Protein AF-A0A354XTG6-F1 (afdb_monomer_lite)

Foldseek 3Di:
DQLVVLVVVVVVCVVVVFQEEEEEEADPDDDQVLQAKAKAQAPVSCVVSVHDPVRCVRVVVQNVVRHMYMYGDNVVVRVVCQCVDPVHHPYYHYGPCPPVPD

Radius of gyration: 12.78 Å; chains: 1; bounding box: 32×29×33 Å

Structure (mmCIF, N/CA/C/O backbone):
data_AF-A0A354XTG6-F1
#
_entry.id   AF-A0A354XTG6-F1
#
loop_
_atom_site.group_PDB
_atom_site.id
_atom_site.type_symbol
_atom_site.label_atom_id
_atom_site.label_alt_id
_atom_site.label_comp_id
_atom_site.label_asym_id
_atom_site.label_entity_id
_atom_site.label_seq_id
_atom_site.pdbx_PDB_ins_code
_atom_site.Cartn_x
_atom_site.Cartn_y
_atom_site.Cartn_z
_atom_site.occupancy
_atom_site.B_iso_or_equiv
_atom_site.auth_seq_id
_atom_site.auth_comp_id
_atom_site.auth_asym_id
_atom_site.auth_atom_id
_atom_site.pdbx_PDB_model_num
ATOM 1 N N . GLY A 1 1 ? -4.857 17.590 -5.955 1.00 50.34 1 GLY A N 1
ATOM 2 C CA . GLY A 1 1 ? -6.216 17.252 -6.423 1.00 50.34 1 GLY A CA 1
ATOM 3 C C . GLY A 1 1 ? -6.642 15.878 -5.944 1.00 50.34 1 GLY A C 1
ATOM 4 O O . GLY A 1 1 ? -7.407 15.801 -4.999 1.00 50.34 1 GLY A O 1
ATOM 5 N N . LYS A 1 2 ? -6.104 14.803 -6.536 1.00 69.31 2 LYS A N 1
ATOM 6 C CA . LYS A 1 2 ? -6.536 13.415 -6.280 1.00 69.31 2 LYS A CA 1
ATOM 7 C C . LYS A 1 2 ? -6.219 12.909 -4.864 1.00 69.31 2 LYS A C 1
ATOM 9 O O . LYS A 1 2 ? -7.132 12.546 -4.132 1.00 69.31 2 LYS A O 1
ATOM 14 N N . SER A 1 3 ? -4.976 13.058 -4.404 1.00 71.38 3 SER A N 1
ATOM 15 C CA . SER A 1 3 ? -4.533 12.526 -3.103 1.00 71.38 3 SER A CA 1
ATOM 16 C C . SER A 1 3 ? -5.230 13.160 -1.888 1.00 71.38 3 SER A C 1
ATOM 18 O O . SER A 1 3 ? -5.243 12.581 -0.809 1.00 71.38 3 SER A O 1
ATOM 20 N N . GLN A 1 4 ? -5.799 14.367 -2.006 1.00 79.50 4 GLN A N 1
ATOM 21 C CA . GLN A 1 4 ? -6.619 14.959 -0.934 1.00 79.50 4 GLN A CA 1
ATOM 22 C C . GLN A 1 4 ? -7.990 14.284 -0.843 1.00 79.50 4 GLN A C 1
ATOM 24 O O . GLN A 1 4 ? -8.419 13.929 0.253 1.00 79.50 4 GLN A O 1
ATOM 29 N N . THR A 1 5 ? -8.646 14.063 -1.982 1.00 86.38 5 THR A N 1
ATOM 30 C CA . THR A 1 5 ? -9.939 13.375 -2.042 1.00 86.38 5 THR A CA 1
ATOM 31 C C . THR A 1 5 ? -9.813 11.934 -1.565 1.00 86.38 5 THR A C 1
ATOM 33 O O . THR A 1 5 ? -10.589 11.517 -0.709 1.00 86.38 5 THR A O 1
ATOM 36 N N . SER A 1 6 ? -8.799 11.200 -2.030 1.00 85.50 6 SER A N 1
ATOM 37 C CA . SER A 1 6 ? -8.559 9.817 -1.604 1.00 85.50 6 SER A CA 1
ATOM 38 C C . SER A 1 6 ? -8.341 9.722 -0.094 1.00 85.50 6 SER A C 1
ATOM 40 O O . SER A 1 6 ? -8.964 8.894 0.562 1.00 85.50 6 SER A O 1
ATOM 42 N N . ARG A 1 7 ? -7.560 10.638 0.501 1.00 85.50 7 ARG A N 1
ATOM 43 C CA . ARG A 1 7 ? -7.398 10.717 1.965 1.00 85.50 7 ARG A CA 1
ATOM 44 C C . ARG A 1 7 ? -8.721 10.954 2.689 1.00 85.50 7 ARG A C 1
ATOM 46 O O . ARG A 1 7 ? -9.007 10.256 3.655 1.00 85.50 7 ARG A O 1
ATOM 53 N N . ALA A 1 8 ? -9.546 11.883 2.209 1.00 89.38 8 ALA A N 1
ATOM 54 C CA . ALA A 1 8 ? -10.851 12.144 2.811 1.00 89.38 8 ALA A CA 1
ATOM 55 C C . ALA A 1 8 ? -11.787 10.923 2.733 1.00 89.38 8 ALA A C 1
ATOM 57 O O . ALA A 1 8 ? -12.538 10.665 3.676 1.00 89.38 8 ALA A O 1
ATOM 58 N N . VAL A 1 9 ? -11.740 10.156 1.637 1.00 91.31 9 VAL A N 1
ATOM 59 C CA . VAL A 1 9 ? -12.504 8.907 1.484 1.00 91.31 9 VAL A CA 1
ATOM 60 C C . VAL A 1 9 ? -12.016 7.848 2.474 1.00 91.31 9 VAL A C 1
ATOM 62 O O . VAL A 1 9 ? -12.833 7.317 3.225 1.00 91.31 9 VAL A O 1
ATOM 65 N N . VAL A 1 10 ? -10.703 7.598 2.536 1.00 90.62 10 VAL A N 1
ATOM 66 C CA . VAL A 1 10 ? -10.093 6.647 3.486 1.00 90.62 10 VAL A CA 1
ATOM 67 C C . VAL A 1 10 ? -10.482 6.988 4.924 1.00 90.62 10 VAL A C 1
ATOM 69 O O . VAL A 1 10 ? -11.000 6.137 5.643 1.00 90.62 10 VAL A O 1
ATOM 72 N N . GLU A 1 11 ? -10.322 8.249 5.332 1.00 89.81 11 GLU A N 1
ATOM 73 C CA . GLU A 1 11 ? -10.673 8.689 6.686 1.00 89.81 11 GLU A CA 1
ATOM 74 C C . GLU A 1 11 ? -12.156 8.466 7.011 1.00 89.81 11 GLU A C 1
ATOM 76 O O . GLU A 1 11 ? -12.494 8.079 8.129 1.00 89.81 11 GLU A O 1
ATOM 81 N N . ASN A 1 12 ? -13.060 8.695 6.054 1.00 93.56 12 ASN A N 1
ATOM 82 C CA . ASN A 1 12 ? -14.491 8.460 6.258 1.00 93.56 12 ASN A CA 1
ATOM 83 C C . ASN A 1 12 ? -14.830 6.975 6.417 1.00 93.56 12 ASN A C 1
ATOM 85 O O . ASN A 1 12 ? -15.691 6.638 7.229 1.00 93.56 12 ASN A O 1
ATOM 89 N N . LEU A 1 13 ? -14.184 6.099 5.651 1.00 93.38 13 LEU A N 1
ATOM 90 C CA . LEU A 1 13 ? -14.391 4.653 5.733 1.00 93.38 13 LEU A CA 1
ATOM 91 C C . LEU A 1 13 ? -13.848 4.086 7.052 1.00 93.38 13 LEU A C 1
ATOM 93 O O . LEU A 1 13 ? -14.543 3.328 7.725 1.00 93.38 13 LEU A O 1
ATOM 97 N N . ILE A 1 14 ? -12.678 4.546 7.496 1.00 90.19 14 ILE A N 1
ATOM 98 C CA . 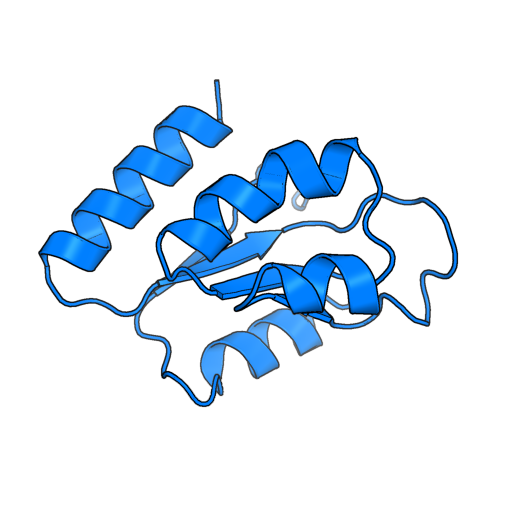ILE A 1 14 ? -12.092 4.140 8.784 1.00 90.19 14 ILE A CA 1
ATOM 99 C C . ILE A 1 14 ? -12.940 4.617 9.959 1.00 90.19 14 ILE A C 1
ATOM 101 O O . ILE A 1 14 ? -13.169 3.860 10.899 1.00 90.19 14 ILE A O 1
ATOM 105 N N . LYS A 1 15 ? -13.498 5.834 9.898 1.00 92.50 15 LYS A N 1
ATOM 106 C CA . LYS A 1 15 ? -14.464 6.319 10.904 1.00 92.50 15 LYS A CA 1
ATOM 107 C C . LYS A 1 15 ? -15.716 5.441 11.010 1.00 92.50 15 LYS A C 1
ATOM 109 O O 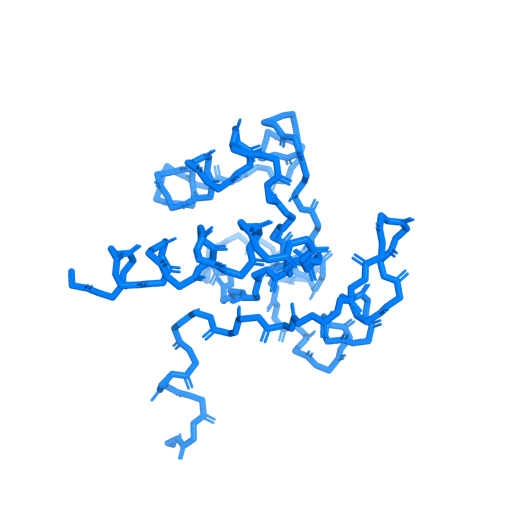. LYS A 1 15 ? -16.401 5.497 12.026 1.00 92.50 15 LYS A O 1
ATOM 114 N N . ARG A 1 16 ? -16.021 4.640 9.984 1.00 95.12 16 ARG A N 1
ATOM 115 C CA . ARG A 1 16 ? -17.114 3.652 9.980 1.00 95.12 16 ARG A CA 1
ATOM 116 C C . ARG A 1 16 ? -16.667 2.262 10.448 1.00 95.12 16 ARG A C 1
ATOM 118 O O . ARG A 1 16 ? -17.480 1.346 10.432 1.00 95.12 16 ARG A O 1
ATOM 125 N N . GLY A 1 17 ? -15.410 2.108 10.862 1.00 93.31 17 GLY A N 1
ATOM 126 C CA . GLY A 1 17 ? -14.836 0.844 11.321 1.00 93.31 17 GLY A CA 1
ATOM 127 C C . GLY A 1 17 ? -14.407 -0.103 10.200 1.00 93.31 17 GLY A C 1
ATOM 128 O O . GLY A 1 17 ? -14.162 -1.269 10.486 1.00 93.31 17 GLY A O 1
ATOM 129 N N . LEU A 1 18 ? -14.329 0.372 8.951 1.00 94.94 18 LEU A N 1
ATOM 130 C CA . LEU A 1 18 ? -13.893 -0.441 7.814 1.00 94.94 18 LEU A CA 1
ATOM 131 C C . LEU A 1 18 ? -12.370 -0.439 7.694 1.00 94.94 18 LEU A C 1
ATOM 133 O O . LEU A 1 18 ? -11.724 0.607 7.819 1.00 94.94 18 LEU A O 1
ATOM 137 N N . LYS A 1 19 ? -11.812 -1.604 7.382 1.00 93.44 19 LYS A N 1
ATOM 138 C CA . LYS A 1 19 ? -10.404 -1.795 7.044 1.00 93.44 19 LYS A CA 1
ATOM 139 C C . LYS A 1 19 ? -10.198 -1.473 5.574 1.00 93.44 19 LYS A C 1
ATOM 141 O O . LYS A 1 19 ? -10.720 -2.160 4.695 1.00 93.44 19 LYS A O 1
ATOM 146 N N . VAL A 1 20 ? -9.462 -0.400 5.314 1.00 94.56 20 VAL A N 1
ATOM 147 C CA . VAL A 1 20 ? -9.233 0.102 3.959 1.00 94.56 20 VAL A CA 1
ATOM 148 C C . VAL A 1 20 ? -7.792 -0.139 3.560 1.00 94.56 20 VAL A C 1
ATOM 150 O O . VAL A 1 20 ? -6.875 0.280 4.266 1.00 94.56 20 VAL A O 1
ATOM 153 N N . ILE A 1 21 ? -7.607 -0.745 2.394 1.00 95.88 21 ILE A N 1
ATOM 154 C CA . ILE A 1 21 ? -6.299 -0.904 1.767 1.00 95.88 21 ILE A CA 1
ATOM 155 C C . ILE A 1 21 ? -6.236 -0.015 0.540 1.00 95.88 21 ILE A C 1
ATOM 157 O O . ILE A 1 21 ? -7.133 -0.030 -0.301 1.00 95.88 21 ILE A O 1
ATOM 161 N N . VAL A 1 22 ? -5.172 0.774 0.433 1.00 94.12 22 VAL A N 1
ATOM 162 C CA . VAL A 1 22 ? -4.945 1.634 -0.729 1.00 94.12 22 VAL A CA 1
ATOM 163 C C . VAL A 1 22 ? -4.063 0.893 -1.728 1.00 94.12 22 VAL A C 1
ATOM 165 O O . VAL A 1 22 ? -2.994 0.413 -1.365 1.00 94.12 22 VAL A O 1
ATOM 168 N N . VAL A 1 23 ? -4.483 0.824 -2.988 1.00 93.81 23 VAL A N 1
ATOM 169 C CA . VAL A 1 23 ? -3.672 0.286 -4.091 1.00 93.81 23 VAL A CA 1
ATOM 170 C C . VAL A 1 23 ? -3.148 1.438 -4.941 1.00 93.81 23 VAL A C 1
ATOM 172 O O . VAL A 1 23 ? -3.884 2.387 -5.228 1.00 93.81 23 VAL A O 1
ATOM 175 N N . ARG A 1 24 ? -1.866 1.364 -5.307 1.00 90.31 24 ARG A N 1
ATOM 176 C CA . ARG A 1 24 ? -1.138 2.376 -6.081 1.00 90.31 24 ARG A CA 1
ATOM 177 C C . ARG A 1 24 ? -0.305 1.731 -7.181 1.00 90.31 24 ARG A C 1
ATOM 179 O O . ARG A 1 24 ? 0.142 0.592 -7.058 1.00 90.31 24 ARG A O 1
ATOM 186 N N . HIS A 1 25 ? -0.007 2.517 -8.206 1.00 86.75 25 HIS A N 1
ATOM 187 C CA . HIS A 1 25 ? 1.085 2.208 -9.123 1.00 86.75 25 HIS A CA 1
ATOM 188 C C . HIS A 1 25 ? 2.432 2.471 -8.435 1.00 86.75 25 HIS A C 1
ATOM 190 O O . HIS A 1 25 ? 2.528 3.431 -7.660 1.00 86.75 25 HIS A O 1
ATOM 196 N N . PRO A 1 26 ? 3.461 1.652 -8.702 1.00 84.12 26 PRO A N 1
ATOM 197 C CA . PRO A 1 26 ? 4.818 1.968 -8.294 1.00 84.12 26 PRO A CA 1
ATOM 198 C C . PRO A 1 26 ? 5.342 3.102 -9.173 1.00 84.12 26 PRO A C 1
ATOM 200 O O . PRO A 1 26 ? 4.881 3.291 -10.308 1.00 84.12 26 PRO A O 1
ATOM 203 N N . MET A 1 27 ? 6.350 3.826 -8.698 1.00 79.88 27 MET A N 1
ATOM 204 C CA . MET A 1 27 ? 7.121 4.642 -9.627 1.00 79.88 27 MET A CA 1
ATOM 205 C C . MET A 1 27 ? 7.883 3.730 -10.607 1.00 79.88 27 MET A C 1
ATOM 207 O O . MET A 1 27 ? 8.407 2.697 -10.1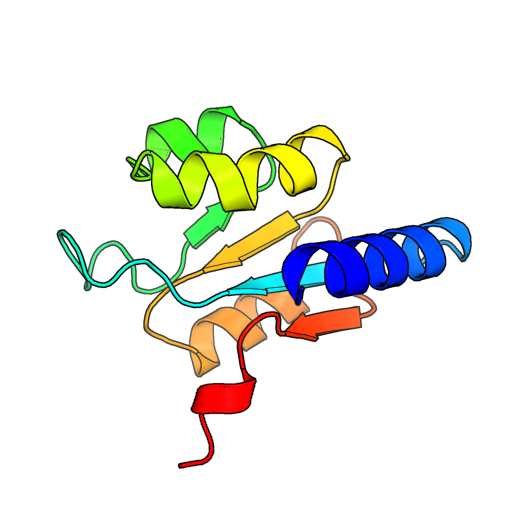99 1.00 79.88 27 MET A O 1
ATOM 211 N N . PRO A 1 28 ? 8.009 4.084 -11.902 1.00 75.25 28 PRO A N 1
ATOM 212 C CA . PRO A 1 28 ? 8.601 3.210 -12.925 1.00 75.25 28 PRO A CA 1
ATOM 213 C C . PRO A 1 28 ? 10.138 3.129 -12.850 1.00 75.25 28 PRO A C 1
ATOM 215 O O . PRO A 1 28 ? 10.803 2.805 -13.836 1.00 75.25 28 PRO A O 1
ATOM 218 N N . TYR A 1 29 ? 10.725 3.472 -11.706 1.00 77.06 29 TYR A N 1
ATOM 219 C CA . TYR A 1 29 ? 12.165 3.560 -11.512 1.00 77.06 29 TYR A CA 1
ATOM 220 C C . TYR A 1 29 ? 12.679 2.348 -10.735 1.00 77.06 29 TYR A C 1
ATOM 222 O O . TYR A 1 29 ? 12.056 1.892 -9.782 1.00 77.06 29 TYR A O 1
ATOM 230 N N . GLY A 1 30 ? 13.872 1.867 -11.088 1.00 76.38 30 GLY A N 1
ATOM 231 C CA . GLY A 1 30 ? 14.532 0.770 -10.380 1.00 76.38 30 GLY A CA 1
ATOM 232 C C . GLY A 1 30 ? 14.187 -0.615 -10.930 1.00 76.38 30 GLY A C 1
ATOM 233 O O . GLY A 1 30 ? 14.008 -0.793 -12.133 1.00 76.38 30 GLY A O 1
ATOM 234 N N . ASP A 1 31 ? 14.183 -1.614 -10.047 1.00 81.69 31 ASP A N 1
ATOM 235 C CA . ASP A 1 31 ? 13.949 -3.017 -10.397 1.00 81.69 31 A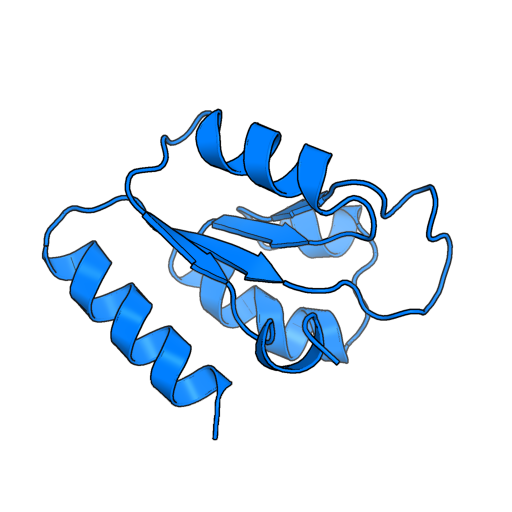SP A CA 1
ATOM 236 C C . ASP A 1 31 ? 12.457 -3.358 -10.292 1.00 81.69 31 ASP A C 1
ATOM 238 O O . ASP A 1 31 ? 11.943 -3.666 -9.213 1.00 81.69 31 ASP A O 1
ATOM 242 N N . LEU A 1 32 ? 11.768 -3.324 -11.434 1.00 79.88 32 LEU A N 1
ATOM 243 C CA . LEU A 1 32 ? 10.338 -3.627 -11.524 1.00 79.88 32 LEU A CA 1
ATOM 244 C C . LEU A 1 32 ? 10.006 -5.064 -11.093 1.00 79.88 32 LEU A C 1
ATOM 246 O O . LEU A 1 32 ? 8.911 -5.309 -10.591 1.00 79.88 32 LEU A O 1
ATOM 250 N N . ALA A 1 33 ? 10.939 -6.015 -11.228 1.00 81.81 33 ALA A N 1
ATOM 251 C CA . ALA A 1 33 ? 10.716 -7.384 -10.765 1.00 81.81 33 ALA A CA 1
ATOM 252 C C . ALA A 1 33 ? 10.697 -7.447 -9.229 1.00 81.81 33 ALA A C 1
ATOM 254 O O . ALA A 1 33 ? 9.858 -8.134 -8.641 1.00 81.81 33 ALA A O 1
ATOM 255 N N . ALA A 1 34 ? 11.560 -6.672 -8.565 1.00 81.19 34 ALA A N 1
ATOM 256 C CA . ALA A 1 34 ? 11.535 -6.495 -7.109 1.00 81.19 34 ALA A CA 1
ATOM 257 C C . ALA A 1 34 ? 10.325 -5.669 -6.616 1.00 81.19 34 ALA A C 1
ATOM 259 O O . ALA A 1 34 ? 9.990 -5.696 -5.427 1.00 81.19 34 ALA A O 1
ATOM 260 N N . GLN A 1 35 ? 9.657 -4.958 -7.524 1.00 82.31 35 GLN A N 1
ATOM 261 C CA . GLN A 1 35 ? 8.429 -4.196 -7.290 1.00 82.31 35 GLN A CA 1
ATOM 262 C C . GLN A 1 35 ? 7.183 -4.920 -7.826 1.00 82.31 35 GLN A C 1
ATOM 264 O O . GLN A 1 35 ? 6.172 -4.283 -8.101 1.00 82.31 35 GLN A O 1
ATOM 269 N N . ALA A 1 36 ? 7.215 -6.249 -7.981 1.00 87.75 36 ALA A N 1
ATOM 270 C CA . ALA A 1 36 ? 6.037 -6.997 -8.427 1.00 87.75 36 ALA A CA 1
ATOM 271 C C . ALA A 1 36 ? 4.846 -6.801 -7.470 1.00 87.75 36 ALA A C 1
ATOM 273 O O . ALA A 1 36 ? 3.754 -6.454 -7.907 1.00 87.75 36 ALA A O 1
ATOM 274 N N . VAL A 1 37 ? 5.078 -6.978 -6.163 1.00 92.75 37 VAL A N 1
ATOM 275 C CA . VAL A 1 37 ? 4.101 -6.712 -5.097 1.00 92.75 37 VAL A CA 1
ATOM 276 C C . VAL A 1 37 ? 4.832 -6.230 -3.853 1.00 92.75 37 VAL A C 1
ATOM 278 O O . VAL A 1 37 ? 5.690 -6.940 -3.321 1.00 92.75 37 VAL A O 1
ATOM 281 N N . GLN A 1 38 ? 4.467 -5.054 -3.360 1.00 94.50 38 GLN A N 1
ATOM 282 C CA . GLN A 1 38 ? 5.023 -4.463 -2.148 1.00 94.50 38 GLN A CA 1
ATOM 283 C C . GLN A 1 38 ? 3.891 -4.047 -1.216 1.00 94.50 38 GLN A C 1
ATOM 285 O O . GLN A 1 38 ? 2.874 -3.527 -1.668 1.00 94.50 38 GLN A O 1
ATOM 290 N N . ARG A 1 39 ? 4.075 -4.308 0.079 1.00 96.19 39 ARG A N 1
ATOM 291 C CA . ARG A 1 39 ? 3.132 -3.963 1.144 1.00 96.19 39 ARG A CA 1
ATOM 292 C C . ARG A 1 39 ? 3.806 -2.974 2.079 1.00 96.19 39 ARG A C 1
ATOM 294 O O . ARG A 1 39 ? 4.892 -3.256 2.580 1.00 96.19 39 ARG A O 1
ATOM 301 N N . PHE A 1 40 ? 3.123 -1.876 2.362 1.00 95.94 40 PHE A N 1
ATOM 302 C CA . PHE A 1 40 ? 3.586 -0.825 3.254 1.00 95.94 40 PHE A CA 1
ATOM 303 C C . PHE A 1 40 ? 2.564 -0.626 4.363 1.00 95.94 40 PHE A C 1
ATOM 305 O O . PHE A 1 40 ? 1.465 -0.131 4.117 1.00 95.94 40 PHE A O 1
ATOM 312 N N . ALA A 1 41 ? 2.924 -1.020 5.578 1.00 95.31 41 ALA A N 1
ATOM 313 C CA . ALA A 1 41 ? 2.121 -0.784 6.778 1.00 95.31 41 ALA A CA 1
ATOM 314 C C . ALA A 1 41 ? 2.873 0.043 7.825 1.00 95.31 41 ALA A C 1
ATOM 316 O O . ALA A 1 41 ? 2.267 0.547 8.767 1.00 95.31 41 ALA A O 1
ATOM 317 N N . THR A 1 42 ? 4.187 0.200 7.660 1.00 95.25 42 THR A N 1
ATOM 318 C CA . THR A 1 42 ? 5.060 0.960 8.556 1.00 95.25 42 THR A CA 1
ATOM 319 C C . THR A 1 42 ? 6.036 1.834 7.769 1.00 95.25 42 THR A C 1
ATOM 321 O O . THR A 1 42 ? 6.316 1.585 6.595 1.00 95.25 42 THR A O 1
ATOM 324 N N . VAL A 1 43 ? 6.549 2.895 8.396 1.00 93.38 43 VAL A N 1
ATOM 325 C CA . VAL A 1 43 ? 7.535 3.786 7.755 1.00 93.38 43 VAL A CA 1
ATOM 326 C C . VAL A 1 43 ? 8.827 3.014 7.446 1.00 93.38 43 VAL A C 1
ATOM 328 O O . VAL A 1 43 ? 9.536 3.308 6.483 1.00 93.38 43 VAL A O 1
ATOM 331 N N . GLU A 1 44 ? 9.117 1.975 8.226 1.00 94.69 44 GLU A N 1
ATOM 332 C CA . GLU A 1 44 ? 10.207 1.031 8.004 1.00 94.69 44 GLU A CA 1
ATOM 333 C C . GLU A 1 44 ? 10.057 0.254 6.689 1.00 94.69 44 GLU A C 1
ATOM 335 O O . GLU A 1 44 ? 11.066 0.013 6.018 1.00 94.69 44 GLU A O 1
ATOM 340 N N . ASP A 1 45 ? 8.830 -0.082 6.275 1.00 95.06 45 ASP A N 1
ATOM 341 C CA . ASP A 1 45 ? 8.583 -0.757 4.995 1.00 95.06 45 ASP A CA 1
ATOM 342 C C . ASP A 1 45 ? 9.019 0.114 3.814 1.00 95.06 45 ASP A C 1
ATOM 344 O O . ASP A 1 45 ? 9.625 -0.389 2.866 1.00 95.06 45 ASP A O 1
ATOM 348 N N . LEU A 1 46 ? 8.804 1.431 3.896 1.00 92.69 46 LEU A N 1
ATOM 349 C CA . LEU A 1 46 ? 9.212 2.366 2.843 1.00 92.69 46 LEU A CA 1
ATOM 350 C C . LEU A 1 46 ? 10.736 2.354 2.644 1.00 92.69 46 LEU A C 1
ATOM 352 O O . LEU A 1 46 ? 11.242 2.310 1.521 1.00 92.69 46 LEU A O 1
ATOM 356 N N . LYS A 1 47 ? 11.490 2.298 3.751 1.00 91.06 47 LYS A N 1
ATOM 357 C CA . LYS A 1 47 ? 12.956 2.170 3.717 1.00 91.06 47 LYS A CA 1
ATOM 358 C C . LYS A 1 47 ? 13.389 0.810 3.177 1.00 91.06 47 LYS A C 1
ATOM 360 O O . LYS A 1 47 ? 14.308 0.738 2.363 1.00 91.06 47 LYS A O 1
ATOM 365 N N . LYS A 1 48 ? 12.731 -0.269 3.612 1.00 92.62 48 LYS A N 1
ATOM 366 C CA . LYS A 1 48 ? 13.012 -1.647 3.178 1.00 92.62 48 LYS A CA 1
ATOM 367 C C . LYS A 1 48 ? 12.851 -1.813 1.667 1.00 92.62 48 LYS A C 1
ATOM 369 O O . LYS A 1 48 ? 13.677 -2.470 1.035 1.00 92.62 48 LYS A O 1
ATOM 374 N N . HIS A 1 49 ? 11.816 -1.205 1.101 1.00 90.56 49 HIS A N 1
ATOM 375 C CA . HIS A 1 49 ? 11.506 -1.252 -0.327 1.00 90.56 49 HIS A CA 1
ATOM 376 C C . HIS A 1 49 ? 12.231 -0.182 -1.154 1.00 90.56 49 HIS A C 1
ATOM 378 O O . HIS A 1 49 ? 12.100 -0.183 -2.375 1.00 90.56 49 HIS A O 1
ATOM 384 N N . LYS A 1 50 ? 13.070 0.648 -0.515 1.00 90.44 50 LYS A N 1
ATOM 385 C CA . LYS A 1 50 ? 13.871 1.704 -1.153 1.00 90.44 50 LYS A CA 1
ATOM 386 C C . LYS A 1 50 ? 13.009 2.704 -1.931 1.00 90.44 50 LYS A C 1
ATOM 388 O O . LYS A 1 50 ? 13.370 3.067 -3.049 1.00 90.44 50 LYS A O 1
ATOM 393 N N . CYS A 1 51 ? 11.898 3.128 -1.329 1.00 90.38 51 CYS A N 1
ATOM 394 C CA . CYS A 1 51 ? 10.995 4.096 -1.941 1.00 90.38 51 CYS A CA 1
ATOM 395 C C . CYS A 1 51 ? 11.728 5.379 -2.353 1.00 90.38 51 CYS A C 1
ATOM 397 O O . CYS A 1 51 ? 12.603 5.867 -1.626 1.00 90.38 51 CYS A O 1
ATOM 399 N N . THR A 1 52 ? 11.364 5.929 -3.510 1.00 90.06 52 THR A N 1
ATOM 400 C CA . THR A 1 52 ? 11.858 7.241 -3.951 1.00 90.06 52 THR A CA 1
ATOM 401 C C . THR A 1 52 ? 11.290 8.358 -3.074 1.00 90.06 52 THR A C 1
ATOM 403 O O . THR A 1 52 ? 10.374 8.142 -2.282 1.00 90.06 52 THR A O 1
ATOM 406 N N . VAL A 1 53 ? 11.822 9.578 -3.196 1.00 89.31 53 VAL A N 1
ATOM 407 C CA . VAL A 1 53 ? 11.319 10.728 -2.422 1.00 89.31 53 VAL A CA 1
ATOM 408 C C . VAL A 1 53 ? 9.846 10.995 -2.738 1.00 89.31 53 VAL A C 1
ATOM 410 O O . VAL A 1 53 ? 9.062 11.255 -1.833 1.00 89.31 53 VAL A O 1
ATOM 413 N N . GLU A 1 54 ? 9.450 10.856 -3.998 1.00 88.06 54 GLU A N 1
ATOM 414 C CA . GLU A 1 54 ? 8.070 11.018 -4.445 1.00 88.06 54 GLU A CA 1
ATOM 415 C C . GLU A 1 54 ? 7.144 9.939 -3.859 1.00 88.06 54 GLU A C 1
ATOM 417 O O . GLU A 1 54 ? 6.057 10.252 -3.379 1.00 88.06 54 GLU A O 1
ATOM 422 N N . GLU A 1 55 ? 7.582 8.675 -3.833 1.00 89.38 55 GLU A N 1
ATOM 423 C CA . GLU A 1 55 ? 6.829 7.591 -3.186 1.00 89.38 55 GLU A CA 1
ATOM 424 C C . GLU A 1 55 ? 6.700 7.824 -1.680 1.00 89.38 55 GLU A C 1
ATOM 426 O O . GLU A 1 55 ? 5.629 7.616 -1.118 1.00 89.38 55 GLU A O 1
ATOM 431 N N . MET A 1 56 ? 7.757 8.305 -1.020 1.00 91.19 56 MET A N 1
ATOM 432 C CA . MET A 1 56 ? 7.710 8.673 0.398 1.00 91.19 56 MET A CA 1
ATOM 433 C C . MET A 1 56 ? 6.675 9.777 0.651 1.00 91.19 56 MET A C 1
ATOM 435 O O . MET A 1 56 ? 5.830 9.624 1.534 1.00 91.19 56 MET A O 1
ATOM 439 N N . GLU A 1 57 ? 6.690 10.853 -0.145 1.00 89.12 57 GLU A N 1
ATOM 440 C CA . GLU A 1 57 ? 5.726 11.958 -0.041 1.00 89.12 57 GLU A CA 1
ATOM 441 C C . GLU A 1 57 ? 4.272 11.492 -0.223 1.00 89.12 57 GLU A C 1
ATOM 443 O O . GLU A 1 57 ? 3.359 12.026 0.420 1.00 89.12 57 GLU A O 1
ATOM 448 N N . GLU A 1 58 ? 4.041 10.483 -1.066 1.00 86.56 58 GLU A N 1
ATOM 449 C CA . GLU A 1 58 ? 2.716 9.900 -1.270 1.00 86.56 58 GLU A CA 1
ATOM 450 C C . GLU A 1 58 ? 2.318 8.890 -0.189 1.00 86.56 58 GLU A C 1
ATOM 452 O O . GLU A 1 58 ? 1.176 8.922 0.277 1.00 86.56 58 GLU A O 1
ATOM 457 N N . TYR A 1 59 ? 3.214 7.984 0.206 1.00 90.56 59 TYR A N 1
ATOM 458 C CA . TYR A 1 59 ? 2.884 6.798 1.001 1.00 90.56 59 TYR A CA 1
ATOM 459 C C . TYR A 1 59 ? 2.989 7.040 2.508 1.00 90.56 59 TYR A C 1
ATOM 461 O O . TYR A 1 59 ? 2.123 6.592 3.266 1.00 90.56 59 TYR A O 1
ATOM 469 N N . GLU A 1 60 ? 3.997 7.786 2.965 1.00 92.06 60 GLU A N 1
ATOM 470 C CA . GLU A 1 60 ? 4.227 8.052 4.390 1.00 92.06 60 GLU A CA 1
ATOM 471 C C . GLU A 1 60 ? 2.988 8.637 5.096 1.00 92.06 60 GLU A C 1
ATOM 473 O O . GLU A 1 60 ? 2.612 8.128 6.159 1.00 92.06 60 GLU A O 1
ATOM 478 N N . PRO A 1 61 ? 2.248 9.609 4.516 1.00 88.94 61 PRO A N 1
ATOM 479 C CA . PRO A 1 61 ? 1.047 10.143 5.153 1.00 88.94 61 PRO A CA 1
ATOM 480 C C . PRO A 1 61 ? -0.049 9.094 5.390 1.00 88.94 61 PRO A C 1
ATOM 482 O O . PRO A 1 61 ? -0.841 9.244 6.324 1.00 88.94 61 PRO A O 1
ATOM 485 N N . HIS A 1 62 ? -0.147 8.069 4.544 1.00 87.12 62 HIS A N 1
ATOM 486 C CA . HIS A 1 62 ? -1.120 6.991 4.711 1.00 87.12 62 HIS A CA 1
ATOM 487 C C . HIS A 1 62 ? -0.680 6.036 5.816 1.00 87.12 62 HIS A C 1
ATOM 489 O O . HIS A 1 62 ? -1.466 5.752 6.722 1.00 87.12 62 HIS A O 1
ATOM 495 N N . VAL A 1 63 ? 0.579 5.615 5.764 1.00 91.12 63 VAL A N 1
ATOM 496 C CA . VAL A 1 63 ? 1.165 4.634 6.676 1.00 91.12 63 VAL A CA 1
ATOM 497 C C . VAL A 1 63 ? 1.216 5.146 8.117 1.00 91.12 63 VAL A C 1
ATOM 499 O O . VAL A 1 63 ? 0.801 4.446 9.036 1.00 91.12 63 VAL A O 1
ATOM 502 N N . VAL A 1 64 ? 1.601 6.408 8.333 1.00 90.75 64 VAL A N 1
ATOM 503 C CA . VAL A 1 64 ? 1.625 7.027 9.676 1.00 90.75 64 VAL A CA 1
ATOM 504 C C . VAL A 1 64 ? 0.223 7.120 10.299 1.00 90.75 64 VAL A C 1
ATOM 506 O O . VAL A 1 64 ? 0.075 7.146 11.519 1.00 90.75 64 VAL A O 1
ATOM 509 N N . ARG A 1 65 ? -0.828 7.138 9.472 1.00 85.69 65 ARG A N 1
ATOM 510 C CA . ARG A 1 65 ? -2.232 7.104 9.915 1.00 85.69 65 ARG A CA 1
ATOM 511 C C . ARG A 1 65 ? -2.763 5.678 10.126 1.00 85.69 65 ARG A C 1
ATOM 513 O O . ARG A 1 65 ? -3.949 5.527 10.401 1.00 85.69 65 ARG A O 1
ATOM 520 N N . GLY A 1 66 ? -1.914 4.658 9.992 1.00 86.56 66 GLY A N 1
ATOM 521 C CA . GLY A 1 66 ? -2.274 3.248 10.150 1.00 86.56 66 GLY A CA 1
ATOM 522 C C . GLY A 1 66 ? -2.935 2.619 8.923 1.00 86.56 66 GLY A C 1
ATOM 523 O O . GLY A 1 66 ? -3.556 1.570 9.052 1.00 86.56 66 GLY A O 1
ATOM 524 N N . ASN A 1 67 ? -2.839 3.244 7.744 1.00 89.62 67 ASN A N 1
ATOM 525 C CA . ASN A 1 67 ? -3.338 2.640 6.507 1.00 89.62 67 ASN A CA 1
ATOM 526 C C . ASN A 1 67 ? -2.292 1.714 5.898 1.00 89.62 67 ASN A C 1
ATOM 528 O O . ASN A 1 67 ? -1.107 2.047 5.879 1.00 89.62 67 ASN A O 1
ATOM 532 N N . VAL A 1 68 ? -2.757 0.622 5.299 1.00 95.25 68 VAL A N 1
ATOM 533 C CA . VAL A 1 68 ? -1.915 -0.256 4.488 1.00 95.25 68 VAL A CA 1
ATOM 534 C C . VAL A 1 68 ? -1.971 0.195 3.032 1.00 95.25 68 VAL A C 1
ATOM 536 O O . VAL A 1 68 ? -3.049 0.461 2.491 1.00 95.25 68 VAL A O 1
ATOM 539 N N . ILE A 1 69 ? -0.805 0.271 2.393 1.00 95.44 69 ILE A N 1
ATOM 540 C CA . ILE A 1 69 ? -0.680 0.485 0.952 1.00 95.44 69 ILE A CA 1
ATOM 541 C C . ILE A 1 69 ? -0.113 -0.773 0.304 1.00 95.44 69 ILE A C 1
ATOM 543 O O . ILE A 1 69 ? 0.857 -1.346 0.800 1.00 95.44 69 ILE A O 1
ATOM 547 N N . TYR A 1 70 ? -0.677 -1.156 -0.837 1.00 95.94 70 TYR A N 1
ATOM 548 C CA . TYR A 1 70 ? -0.024 -2.045 -1.785 1.00 95.94 70 TYR A CA 1
ATOM 549 C C . TYR A 1 70 ? 0.355 -1.288 -3.053 1.00 95.94 70 TYR A C 1
ATOM 551 O O . TYR A 1 70 ? -0.451 -0.534 -3.599 1.00 95.94 70 TYR A O 1
ATOM 559 N N . ALA A 1 71 ? 1.572 -1.519 -3.535 1.00 94.06 71 ALA A N 1
ATOM 560 C CA . ALA A 1 71 ? 2.031 -0.994 -4.813 1.00 94.06 71 ALA A CA 1
ATOM 561 C C . ALA A 1 71 ? 2.876 -2.025 -5.562 1.00 94.06 71 ALA A C 1
ATOM 563 O O . ALA A 1 71 ? 3.470 -2.925 -4.961 1.00 94.06 71 ALA A O 1
ATOM 564 N N . GLY A 1 72 ? 2.914 -1.893 -6.882 1.00 91.31 72 GLY A N 1
ATOM 565 C CA . GLY A 1 72 ? 3.734 -2.736 -7.742 1.00 91.31 72 GLY A CA 1
ATOM 566 C C . GLY A 1 72 ? 3.161 -2.921 -9.143 1.00 91.31 72 GLY A C 1
ATOM 567 O O . GLY A 1 72 ? 2.073 -2.444 -9.458 1.00 91.31 72 GLY A O 1
ATOM 568 N N . VAL A 1 73 ? 3.919 -3.602 -9.995 1.00 89.50 73 VAL A N 1
ATOM 569 C CA . VAL A 1 73 ? 3.579 -3.756 -11.420 1.00 89.50 73 VAL A CA 1
ATOM 570 C C . VAL A 1 73 ? 2.610 -4.908 -11.712 1.00 89.50 73 VAL A C 1
ATOM 572 O O . VAL A 1 73 ? 2.023 -4.946 -12.789 1.00 89.50 73 VAL A O 1
ATOM 575 N N . ASP A 1 74 ? 2.431 -5.851 -10.781 1.00 91.00 74 ASP A N 1
ATOM 576 C CA . ASP A 1 74 ? 1.556 -7.021 -10.948 1.00 91.00 74 ASP A CA 1
ATOM 577 C C . ASP A 1 74 ? 0.201 -6.784 -10.263 1.00 91.00 74 ASP A C 1
ATOM 579 O O . ASP A 1 74 ? -0.016 -7.167 -9.110 1.00 91.00 74 ASP A O 1
ATOM 583 N N . TYR A 1 75 ? -0.712 -6.105 -10.965 1.00 90.69 75 TYR A N 1
ATOM 584 C CA . TYR A 1 75 ? -1.989 -5.666 -10.390 1.00 90.69 75 TYR A CA 1
ATOM 585 C C . TYR A 1 75 ? -2.880 -6.822 -9.936 1.00 90.69 75 TYR A C 1
ATOM 587 O O . TYR A 1 75 ? -3.494 -6.721 -8.876 1.00 90.69 75 TYR A O 1
ATOM 595 N N . GLU A 1 76 ? -2.935 -7.934 -10.677 1.00 93.00 76 GLU A N 1
ATOM 596 C CA . GLU A 1 76 ? -3.723 -9.095 -10.247 1.00 93.00 76 GLU A CA 1
ATOM 597 C C . GLU A 1 76 ? -3.209 -9.603 -8.899 1.00 93.00 76 GLU A C 1
ATOM 599 O O . GLU A 1 76 ? -3.978 -9.792 -7.951 1.00 93.00 76 GLU A O 1
ATOM 604 N N . ARG A 1 77 ? -1.893 -9.796 -8.790 1.00 93.94 77 ARG A N 1
ATOM 605 C CA . ARG A 1 77 ? -1.297 -10.315 -7.564 1.00 93.94 77 ARG A CA 1
ATOM 606 C C . ARG A 1 77 ? -1.395 -9.318 -6.416 1.00 93.94 77 ARG A C 1
ATOM 608 O O . ARG A 1 77 ? -1.573 -9.750 -5.279 1.00 93.94 77 ARG A O 1
ATOM 615 N N . ILE A 1 78 ? -1.312 -8.018 -6.692 1.00 95.19 78 ILE A N 1
ATOM 616 C CA . ILE A 1 78 ? -1.557 -6.959 -5.706 1.00 95.19 78 ILE A CA 1
ATOM 617 C C . ILE A 1 78 ? -2.968 -7.059 -5.147 1.00 95.19 78 ILE A C 1
ATOM 619 O O . ILE A 1 78 ? -3.117 -7.099 -3.930 1.00 95.19 78 ILE A O 1
ATOM 623 N N . LEU A 1 79 ? -3.986 -7.144 -6.007 1.00 94.94 79 LEU A N 1
ATOM 624 C CA . LEU A 1 79 ? -5.376 -7.219 -5.562 1.00 94.94 79 LEU A CA 1
ATOM 625 C C . LEU A 1 79 ? -5.615 -8.463 -4.709 1.00 94.94 79 LEU A C 1
ATOM 627 O O . LEU A 1 79 ? -6.131 -8.334 -3.604 1.00 94.94 79 LEU A O 1
ATOM 631 N N . ARG A 1 80 ? -5.137 -9.638 -5.142 1.00 96.50 80 ARG A N 1
ATOM 632 C CA . ARG A 1 80 ? -5.248 -10.869 -4.337 1.00 96.50 80 ARG A CA 1
ATOM 633 C C . ARG A 1 80 ? -4.576 -10.729 -2.971 1.00 96.50 80 ARG A C 1
ATOM 635 O O . ARG A 1 80 ? -5.109 -11.174 -1.964 1.00 96.50 80 ARG A O 1
ATOM 642 N N . ARG A 1 81 ? -3.398 -10.101 -2.922 1.00 96.50 81 ARG A N 1
ATOM 643 C CA . ARG A 1 81 ? -2.661 -9.894 -1.666 1.00 96.50 81 ARG A CA 1
ATOM 644 C C . ARG A 1 81 ? -3.316 -8.863 -0.756 1.00 96.50 81 ARG A C 1
ATOM 646 O O . ARG A 1 81 ? -3.256 -9.040 0.454 1.00 96.50 81 ARG A O 1
ATOM 653 N N . ALA A 1 82 ? -3.932 -7.831 -1.321 1.00 96.38 82 ALA A N 1
ATOM 654 C CA . ALA A 1 82 ? -4.720 -6.866 -0.571 1.00 96.38 82 ALA A CA 1
ATOM 655 C C . ALA A 1 82 ? -5.975 -7.527 0.022 1.00 96.38 82 ALA A C 1
ATOM 657 O O . ALA A 1 82 ? -6.239 -7.373 1.208 1.00 96.38 82 ALA A O 1
ATOM 658 N N . GLU A 1 83 ? -6.711 -8.322 -0.759 1.00 95.94 83 GLU A N 1
ATOM 659 C CA . GLU A 1 83 ? -7.885 -9.065 -0.272 1.00 95.94 83 GLU A CA 1
ATOM 660 C C . GLU A 1 83 ? -7.542 -9.998 0.906 1.00 95.94 83 GLU A C 1
ATOM 662 O O . GLU A 1 83 ? -8.322 -10.117 1.850 1.00 95.94 83 GLU A O 1
ATOM 667 N N . GLU A 1 84 ? -6.359 -10.618 0.878 1.00 96.62 84 GLU A N 1
ATOM 668 C CA . GLU A 1 84 ? -5.855 -11.549 1.900 1.00 96.62 84 GLU A CA 1
ATOM 669 C C . GLU A 1 84 ? -4.963 -10.888 2.971 1.00 96.62 84 GLU A C 1
ATOM 671 O O . GLU A 1 84 ? -4.208 -11.581 3.662 1.00 96.62 84 GLU A O 1
ATOM 676 N N . ASP A 1 85 ? -4.992 -9.559 3.106 1.00 96.88 85 ASP A N 1
ATOM 677 C CA . ASP A 1 85 ? -4.094 -8.858 4.024 1.00 96.88 85 ASP A CA 1
ATOM 678 C C . ASP A 1 85 ? -4.227 -9.376 5.471 1.00 96.88 85 ASP A C 1
ATOM 680 O O . ASP A 1 85 ? -5.349 -9.546 5.960 1.00 96.88 85 ASP A O 1
ATOM 684 N N . PRO A 1 86 ? -3.112 -9.604 6.194 1.00 95.56 86 PRO A N 1
ATOM 685 C CA . PRO A 1 86 ? -3.154 -10.132 7.559 1.00 95.56 86 PRO A CA 1
ATOM 686 C C . PRO A 1 86 ? -3.909 -9.230 8.544 1.00 95.56 86 PRO A C 1
ATOM 688 O O . PRO A 1 86 ? -4.470 -9.737 9.517 1.00 95.56 86 PRO A O 1
ATOM 691 N N . ASP A 1 87 ? -3.962 -7.921 8.290 1.00 93.38 87 ASP A N 1
ATOM 692 C CA . ASP A 1 87 ? -4.710 -6.978 9.121 1.00 93.38 87 ASP A CA 1
ATOM 693 C C . ASP A 1 87 ? -6.193 -6.913 8.716 1.00 93.38 87 ASP A C 1
ATOM 695 O O . ASP A 1 87 ? -7.006 -6.350 9.452 1.00 93.38 87 ASP A O 1
ATOM 699 N N . GLY A 1 88 ? -6.575 -7.580 7.622 1.00 94.75 88 GLY A N 1
ATOM 700 C CA . GLY A 1 88 ? -7.910 -7.662 7.033 1.00 94.75 88 GLY A CA 1
ATOM 701 C C . GLY A 1 88 ? -8.204 -6.544 6.030 1.00 94.75 88 GLY A C 1
ATOM 702 O O . GLY A 1 88 ? -7.675 -5.440 6.134 1.00 94.75 88 GLY A O 1
ATOM 703 N N . CYS A 1 89 ? -9.104 -6.818 5.086 1.00 96.50 89 CYS A N 1
ATOM 704 C CA . CYS A 1 89 ? -9.501 -5.882 4.039 1.00 96.50 89 CYS A CA 1
ATOM 705 C C . CYS A 1 89 ? -11.017 -5.915 3.817 1.00 96.50 89 CYS A C 1
ATOM 707 O O . CYS A 1 89 ? -11.551 -6.918 3.352 1.00 96.50 89 CYS A O 1
ATOM 709 N N . ASP A 1 90 ? -11.701 -4.806 4.107 1.00 96.25 90 ASP A N 1
ATOM 710 C CA . ASP A 1 90 ? -13.127 -4.634 3.793 1.00 96.25 90 ASP A CA 1
ATOM 711 C C . ASP A 1 90 ? -13.322 -3.854 2.485 1.00 96.25 90 ASP A C 1
ATOM 713 O O . ASP A 1 90 ? -14.289 -4.070 1.755 1.00 96.25 90 ASP A O 1
ATOM 717 N N . VAL A 1 91 ? -12.415 -2.912 2.194 1.00 96.00 91 VAL A N 1
ATOM 718 C CA . VAL A 1 91 ? -12.481 -2.040 1.016 1.00 96.00 91 VAL A CA 1
ATOM 719 C C . VAL A 1 91 ? -11.091 -1.844 0.423 1.00 96.00 91 VAL A C 1
ATOM 721 O O . VAL A 1 91 ? -10.172 -1.405 1.113 1.00 96.00 91 VAL A O 1
ATOM 724 N N . ILE A 1 92 ? -10.968 -2.066 -0.885 1.00 94.88 92 ILE A N 1
ATOM 725 C CA . ILE A 1 92 ? -9.802 -1.641 -1.661 1.00 94.88 92 ILE A CA 1
ATOM 726 C C . ILE A 1 92 ? -10.101 -0.276 -2.279 1.00 94.88 92 ILE A C 1
ATOM 728 O O . ILE A 1 92 ? -11.052 -0.120 -3.047 1.00 94.88 92 ILE A O 1
ATOM 732 N N . LEU A 1 93 ? -9.276 0.718 -1.956 1.00 93.12 93 LEU A N 1
ATOM 733 C CA . LEU A 1 93 ? -9.279 2.016 -2.617 1.00 93.12 93 LEU A CA 1
ATOM 734 C C . LEU A 1 93 ? -8.143 2.068 -3.638 1.00 93.12 93 LEU A C 1
ATOM 736 O O . LEU A 1 93 ? -6.980 2.238 -3.279 1.00 93.12 93 LEU A O 1
ATOM 740 N N . TRP A 1 94 ? -8.488 1.979 -4.918 1.00 90.81 94 TRP A N 1
ATOM 741 C CA . TRP A 1 94 ? -7.526 2.183 -5.997 1.00 90.81 94 TRP A CA 1
ATOM 742 C C . TRP A 1 94 ? -7.306 3.678 -6.229 1.00 90.81 94 TRP A C 1
ATOM 744 O O . TRP A 1 94 ? -8.179 4.369 -6.758 1.00 90.81 94 TRP A O 1
ATOM 754 N N . ASP A 1 95 ? -6.142 4.193 -5.841 1.00 87.81 95 ASP A N 1
ATOM 755 C CA . ASP A 1 95 ? -5.805 5.601 -6.040 1.00 87.81 95 ASP A CA 1
ATOM 756 C C . ASP A 1 95 ? -4.858 5.760 -7.233 1.00 87.81 95 ASP A C 1
ATOM 758 O O . ASP A 1 95 ? -3.781 5.172 -7.285 1.00 87.81 95 ASP A O 1
ATOM 762 N N . GLY A 1 96 ? -5.289 6.549 -8.218 1.00 81.31 96 GLY A N 1
ATOM 763 C CA . GLY A 1 96 ? -4.572 6.744 -9.480 1.00 81.31 96 GLY A CA 1
ATOM 764 C C . GLY A 1 96 ? -4.992 5.819 -10.629 1.00 81.31 96 GLY A C 1
ATOM 765 O O . GLY A 1 96 ? -4.528 6.032 -11.743 1.00 81.31 96 GLY A O 1
ATOM 766 N N . GLY A 1 97 ? -5.939 4.896 -10.416 1.00 78.69 97 GLY A N 1
ATOM 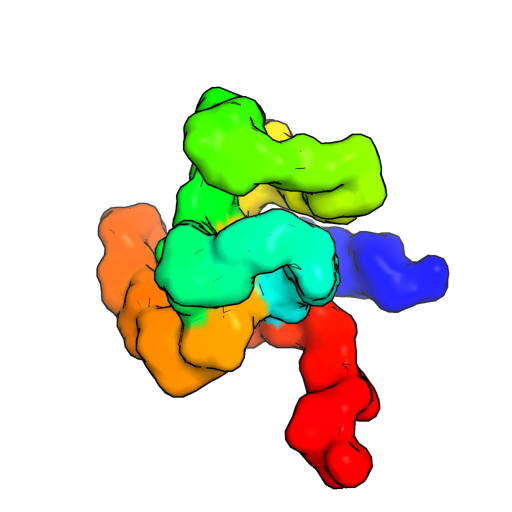767 C CA . GLY A 1 97 ? -6.376 3.909 -11.427 1.00 78.69 97 GLY A CA 1
ATOM 768 C C . GLY A 1 97 ? -7.155 4.476 -12.616 1.00 78.69 97 GLY A C 1
ATOM 769 O O . GLY A 1 97 ? -7.610 3.758 -13.499 1.00 78.69 97 GLY A O 1
ATOM 770 N N . ASN A 1 98 ? -7.315 5.799 -12.677 1.00 77.62 98 ASN A N 1
ATOM 771 C CA . ASN A 1 98 ? -7.971 6.474 -13.791 1.00 77.62 98 ASN A CA 1
ATOM 772 C C . ASN A 1 98 ? -7.195 6.347 -15.122 1.00 77.62 98 ASN A C 1
ATOM 774 O O . ASN A 1 98 ? -7.718 6.778 -16.145 1.00 77.62 98 ASN A O 1
ATOM 778 N N . ASN A 1 99 ? -5.959 5.835 -15.094 1.00 70.06 99 ASN A N 1
ATOM 779 C CA . ASN A 1 99 ? -5.085 5.655 -16.257 1.00 70.06 99 ASN A CA 1
ATOM 780 C C . ASN A 1 99 ? -5.022 4.193 -16.754 1.00 70.06 99 ASN A C 1
ATOM 782 O O . ASN A 1 99 ? -4.315 3.926 -17.718 1.00 70.06 99 ASN A O 1
ATOM 786 N N . ASP A 1 100 ? -5.737 3.256 -16.121 1.00 74.31 100 ASP A N 1
ATOM 787 C CA . ASP A 1 100 ? -5.598 1.813 -1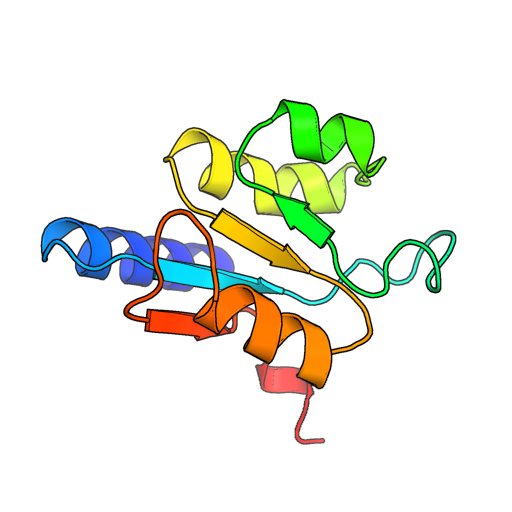6.401 1.00 74.31 100 ASP A CA 1
ATOM 788 C C . ASP A 1 100 ? -6.551 1.282 -17.482 1.00 74.31 100 ASP A C 1
ATOM 790 O O . ASP A 1 100 ? -6.457 0.128 -17.892 1.00 74.31 100 ASP A O 1
ATOM 794 N N . PHE A 1 101 ? -7.487 2.113 -17.942 1.00 67.38 101 PHE A N 1
ATOM 795 C CA . PHE A 1 101 ? -8.552 1.734 -18.881 1.00 67.38 101 PHE A CA 1
ATOM 796 C C . PHE A 1 101 ? -8.404 2.376 -20.269 1.00 67.38 101 PHE A C 1
ATOM 798 O O . PHE A 1 101 ? -9.370 2.406 -21.034 1.00 67.38 101 PHE A O 1
ATOM 805 N N . SER A 1 102 ? -7.231 2.932 -20.571 1.00 56.56 102 SER A N 1
ATOM 806 C CA . SER A 1 102 ? -6.928 3.645 -21.822 1.00 56.56 102 SER A CA 1
ATOM 807 C C . SER A 1 102 ? -5.982 2.877 -22.727 1.00 56.56 102 SER A C 1
ATOM 809 O O . SER A 1 102 ? -4.981 2.357 -22.189 1.00 56.56 102 SER A O 1
#

Secondary structure (DSSP, 8-state):
-HHHHHHHHHHHHHTTT--EEEEEPPPS-S-TTTTSSEEESSHHHHHHTT--HHHHHHHHHHHTTT-EEEESS-HHHHHHHHHT-TT--SEEEESSGGGTT-

pLDDT: mean 88.72, std 8.42, range [50.34, 96.88]

Sequence (102 aa):
GKSQTSRAVVENLIKRGLKVIVVRHPMPYGDLAAQAVQRFATVEDLKKHKCTVEEMEEYEPHVVRGNVIYAGVDYERILRRAEEDPDGCDVILWDGGNNDFS